Protein AF-A0A813YKB8-F1 (afdb_monomer_lite)

Foldseek 3Di:
DLPDCLVVQVVVLVPDLWTADPDPPGRDTDDLVRVVVRDDPVSNVVSVLVNVLVVVVVVCDAQWDAQPPDRDIDRDPDPPDQWDAGPPPVDRFIAGPPPNHGDDPPDDPVRDQDDPRVVVVVVVVVVVVVVQWAAQPPPGDIDGDDDDDQFDADPPPRFTAGSVPRDTDDDCPVPPDPDD

Sequence (180 aa):
MRGKCFPKVLSQAKGKCRFVCVEHSCPGEYTNRLVSELLPPTDINRLNRRIQEENIRQAEIDGLECCPYCPYAVIVDNPDDKIFRCLNPECMKETCRLCKEPNHIPLRCDEVEKGVELEMRKFIEEHVTEAMIRKCPRCTQKFYKVEGCNKMTCSSCGLYICYVCRETINGYDHFTNNER

pLDDT: mean 84.92, std 11.92, range [39.53, 97.56]

Secondary structure (DSSP, 8-state):
--SSSHHHHHTT-SS-S--B-SSTT--PBPPHHHHHHHS-HHHHHHHHHHHHHHHHHHTT-TTEEE-SSSS-EEE-S-TT--EEE---TTT--EEETTT-SBP-TTS-TTTS--THHHHHHHHHHHHHHHHH-EE-TTT--EE---SS-SEEE-TTT--EEETTT--B--TTGGG-----

InterPro domains:
  IPR002867 IBR domain [SM00647] (45-109)
  IPR002867 IBR domain [SM00647] (113-172)
  IPR044066 TRIAD supradomain [PS51873] (1-180)
  IPR047545 E3 ubiquitin-protein ligase RNF216, BRcat domain [cd20339] (61-114)
  IPR047546 E3 ubiquitin-protein ligase RNF216, Rcat domain [cd20353] (125-175)
  IPR051628 Linear Ubiquitination-Associated E3 Ligases [PTHR22770] (14-179)

Organism: NCBI:txid433720

Radius of gyration: 31.51 Å; chains: 1; bounding box: 76×40×74 Å

Structure (mmCIF, N/CA/C/O backbone):
data_AF-A0A813YKB8-F1
#
_entry.id   AF-A0A813YKB8-F1
#
loop_
_atom_site.group_PDB
_atom_site.id
_atom_site.type_symbol
_atom_site.label_atom_id
_atom_site.label_alt_id
_atom_site.label_comp_id
_atom_site.label_asym_id
_atom_site.label_entity_id
_atom_site.label_seq_id
_atom_site.pdbx_PDB_ins_code
_atom_site.Cartn_x
_atom_site.Cartn_y
_atom_site.Cartn_z
_atom_site.occupancy
_atom_site.B_iso_or_equiv
_atom_site.auth_seq_id
_atom_site.auth_comp_id
_atom_site.auth_asym_id
_atom_site.auth_atom_id
_atom_site.pdbx_PDB_model_num
ATOM 1 N N . MET A 1 1 ? 42.980 15.445 -18.076 1.00 44.81 1 MET A N 1
ATOM 2 C CA . MET A 1 1 ? 41.711 16.116 -17.693 1.00 44.81 1 MET A CA 1
ATOM 3 C C . MET A 1 1 ? 40.675 15.165 -17.053 1.00 44.81 1 MET A C 1
ATOM 5 O O . MET A 1 1 ? 39.496 15.476 -17.059 1.00 44.81 1 MET A O 1
ATOM 9 N N . ARG A 1 2 ? 41.078 14.027 -16.454 1.00 46.34 2 ARG A N 1
ATOM 10 C CA . ARG A 1 2 ? 40.157 12.960 -15.990 1.00 46.34 2 ARG A CA 1
ATOM 11 C C . ARG A 1 2 ? 39.627 13.105 -14.546 1.00 46.34 2 ARG A C 1
ATOM 13 O O . ARG A 1 2 ? 38.838 12.280 -14.118 1.00 46.34 2 ARG A O 1
ATOM 20 N N . GLY A 1 3 ? 40.045 14.127 -13.790 1.00 51.12 3 GLY A N 1
ATOM 21 C CA . GLY A 1 3 ? 39.844 14.165 -12.327 1.00 51.12 3 GLY A CA 1
ATOM 22 C C . GLY A 1 3 ? 38.834 15.176 -11.767 1.00 51.12 3 GLY A C 1
ATOM 23 O O . GLY A 1 3 ? 38.550 15.124 -10.578 1.00 51.12 3 GLY A O 1
ATOM 24 N N . LYS A 1 4 ? 38.292 16.112 -12.564 1.00 54.19 4 LYS A N 1
ATOM 25 C CA . LYS A 1 4 ? 37.480 17.233 -12.027 1.00 54.19 4 LYS A CA 1
ATOM 26 C C . LYS A 1 4 ? 35.960 17.019 -12.081 1.00 54.19 4 LYS A C 1
ATOM 28 O O . LYS A 1 4 ? 35.223 17.773 -11.452 1.00 54.19 4 LYS A O 1
ATOM 33 N N . CYS A 1 5 ? 35.492 16.004 -12.808 1.00 57.28 5 CYS A N 1
ATOM 34 C CA . CYS A 1 5 ? 34.059 15.777 -13.047 1.00 57.28 5 CYS A CA 1
ATOM 35 C C . CYS A 1 5 ? 33.464 14.661 -12.167 1.00 57.28 5 CYS A C 1
ATOM 37 O O . CYS A 1 5 ? 32.252 14.620 -11.986 1.00 57.28 5 CYS A O 1
ATOM 39 N N . PHE A 1 6 ? 34.306 13.804 -11.574 1.00 57.78 6 PHE A N 1
ATOM 40 C CA . PHE A 1 6 ? 33.910 12.610 -10.809 1.00 57.78 6 PHE A CA 1
ATOM 41 C C . PHE A 1 6 ? 32.903 12.901 -9.674 1.00 57.78 6 PHE A C 1
ATOM 43 O O . PHE A 1 6 ? 31.829 12.297 -9.668 1.00 57.78 6 PHE A O 1
ATOM 50 N N . PRO A 1 7 ? 33.132 13.882 -8.773 1.00 58.78 7 PRO A N 1
ATOM 51 C CA . PRO A 1 7 ? 32.195 14.143 -7.674 1.00 58.78 7 PRO A CA 1
ATOM 52 C C . PRO A 1 7 ? 30.865 14.752 -8.150 1.00 58.78 7 PRO A C 1
ATOM 54 O O . PRO A 1 7 ? 29.842 14.626 -7.482 1.00 58.78 7 PRO A O 1
ATOM 57 N N . LYS A 1 8 ? 30.872 15.414 -9.315 1.00 60.59 8 LYS A N 1
ATOM 58 C CA . LYS A 1 8 ? 29.712 16.121 -9.879 1.00 60.59 8 LYS A CA 1
ATOM 59 C C . LYS A 1 8 ? 28.786 15.211 -10.697 1.00 60.59 8 LYS A C 1
ATOM 61 O O . LYS A 1 8 ? 27.624 15.549 -10.874 1.00 60.59 8 LYS A O 1
ATOM 66 N N . VAL A 1 9 ? 29.264 14.057 -11.173 1.00 62.47 9 VAL A N 1
ATOM 67 C CA . VAL A 1 9 ? 28.406 13.022 -11.789 1.00 62.47 9 VAL A CA 1
ATOM 68 C C . VAL A 1 9 ? 27.615 12.276 -10.710 1.00 62.47 9 VAL A C 1
ATOM 70 O O . VAL A 1 9 ? 26.413 12.059 -10.856 1.00 62.47 9 VAL A O 1
ATOM 73 N N . LEU A 1 10 ? 28.258 11.974 -9.577 1.00 59.75 10 LEU A N 1
ATOM 74 C CA . LEU A 1 10 ? 27.627 11.336 -8.415 1.00 59.75 10 LEU A CA 1
ATOM 75 C C . LEU A 1 10 ? 26.486 12.177 -7.817 1.00 59.75 10 LEU A C 1
ATOM 77 O O . LEU A 1 10 ? 25.467 11.621 -7.408 1.00 59.75 10 LEU A O 1
ATOM 81 N N . SER A 1 11 ? 26.598 13.512 -7.819 1.00 62.28 11 SER A N 1
ATOM 82 C CA . SER A 1 11 ? 25.523 14.391 -7.329 1.00 62.28 11 SER A CA 1
ATOM 83 C C . SER A 1 11 ? 24.266 14.370 -8.211 1.00 62.28 11 SER A C 1
ATOM 85 O O . SER A 1 11 ? 23.178 14.669 -7.720 1.00 62.28 11 SER A O 1
ATOM 87 N N . GLN A 1 12 ? 24.379 13.955 -9.479 1.00 60.94 12 GLN A N 1
ATOM 88 C CA . GLN A 1 12 ? 23.241 13.760 -10.383 1.00 60.94 12 GLN A CA 1
ATOM 89 C C . GLN A 1 12 ? 22.598 12.362 -10.271 1.00 60.94 12 GLN A C 1
ATOM 91 O O . GLN A 1 12 ? 21.508 12.157 -10.800 1.00 60.94 12 GLN A O 1
ATOM 96 N N . ALA A 1 13 ? 23.223 11.402 -9.576 1.00 58.03 13 ALA A N 1
ATOM 97 C CA . ALA A 1 13 ? 22.852 9.978 -9.609 1.00 58.03 13 ALA A CA 1
ATOM 98 C C . ALA A 1 13 ? 21.558 9.603 -8.857 1.00 58.03 13 ALA A C 1
ATOM 100 O O . ALA A 1 13 ? 21.097 8.452 -8.911 1.00 58.03 13 ALA A O 1
ATOM 101 N N . LYS A 1 14 ? 20.929 10.554 -8.156 1.00 60.91 14 LYS A N 1
ATOM 102 C CA . LYS A 1 14 ? 19.650 10.304 -7.483 1.00 60.91 14 LYS A CA 1
ATOM 103 C C . LYS A 1 14 ? 18.521 10.215 -8.512 1.00 60.91 14 LYS A C 1
ATOM 105 O O . LYS A 1 14 ? 18.050 11.222 -9.022 1.00 60.91 14 LYS A O 1
ATOM 110 N N . GLY A 1 15 ? 18.100 8.984 -8.799 1.00 64.38 15 GLY A N 1
ATOM 111 C CA . GLY A 1 15 ? 16.914 8.676 -9.604 1.00 64.38 15 GLY A CA 1
ATOM 112 C C . GLY A 1 15 ? 17.077 8.797 -11.122 1.00 64.38 15 GLY A C 1
ATOM 113 O O . GLY A 1 15 ? 16.116 8.532 -11.830 1.00 64.38 15 GLY A O 1
ATOM 114 N N . LYS A 1 16 ? 18.258 9.157 -11.639 1.00 72.12 16 LYS A N 1
ATOM 115 C CA . LYS A 1 16 ? 18.491 9.311 -13.086 1.00 72.12 16 LYS A CA 1
ATOM 116 C C . LYS A 1 16 ? 19.080 8.050 -13.728 1.00 72.12 16 LYS A C 1
ATOM 118 O O . LYS A 1 16 ? 19.864 7.347 -13.090 1.00 72.12 16 LYS A O 1
ATOM 123 N N . CYS A 1 17 ? 18.714 7.809 -14.991 1.00 75.94 17 CYS A N 1
ATOM 124 C CA . CYS A 1 17 ? 19.266 6.756 -15.862 1.00 75.94 17 CYS A CA 1
ATOM 125 C C . CYS A 1 17 ? 20.198 7.306 -16.957 1.00 75.94 17 CYS A C 1
ATOM 127 O O . CYS A 1 17 ? 20.900 6.535 -17.601 1.00 75.94 17 CYS A O 1
ATOM 129 N N . ARG A 1 18 ? 20.212 8.631 -17.162 1.00 77.31 18 ARG A N 1
ATOM 130 C CA . ARG A 1 18 ? 21.093 9.342 -18.100 1.00 77.31 18 ARG A CA 1
ATOM 131 C C . ARG A 1 18 ? 21.867 10.424 -17.360 1.00 77.31 18 ARG A C 1
ATOM 133 O O . ARG A 1 18 ? 21.323 11.068 -16.458 1.00 77.31 18 ARG A O 1
ATOM 140 N N . PHE A 1 19 ? 23.121 10.627 -17.748 1.00 80.50 19 PHE A N 1
ATOM 141 C CA . PHE A 1 19 ? 24.030 11.568 -17.100 1.00 80.50 19 PHE A CA 1
ATOM 142 C C . PHE A 1 19 ? 24.564 12.549 -18.135 1.00 80.50 19 PHE A C 1
ATOM 144 O O . PHE A 1 19 ? 25.218 12.148 -19.095 1.00 80.50 19 PHE A O 1
ATOM 151 N N . VAL A 1 20 ? 24.297 13.834 -17.924 1.00 81.19 20 VAL A N 1
ATOM 152 C CA . VAL A 1 20 ? 24.728 14.913 -18.819 1.00 81.19 20 VAL A CA 1
ATOM 153 C C . VAL A 1 20 ? 26.023 15.534 -18.319 1.00 81.19 20 VAL A C 1
ATOM 155 O O . VAL A 1 20 ? 26.327 15.493 -17.121 1.00 81.19 20 VAL A O 1
ATOM 158 N N . CYS A 1 21 ? 26.783 16.128 -19.236 1.00 80.19 21 CYS A N 1
ATOM 159 C CA . CYS A 1 21 ? 27.981 16.881 -18.918 1.00 80.19 21 CYS A CA 1
ATOM 160 C C . CYS A 1 21 ? 27.693 17.910 -17.815 1.00 80.19 21 CYS A C 1
ATOM 162 O O . CYS A 1 21 ? 26.632 18.524 -17.750 1.00 80.19 21 CYS A O 1
ATOM 164 N N . VAL A 1 22 ? 28.658 18.084 -16.916 1.00 76.00 22 VAL A N 1
ATOM 165 C CA . VAL A 1 22 ? 28.519 18.956 -15.737 1.00 76.00 22 VAL A CA 1
ATOM 166 C C . VAL A 1 22 ? 28.766 20.434 -16.058 1.00 76.00 22 VAL A C 1
ATOM 168 O O . VAL A 1 22 ? 28.672 21.271 -15.165 1.00 76.00 22 VAL A O 1
ATOM 171 N N . GLU A 1 23 ? 29.119 20.740 -17.307 1.00 80.06 23 GLU A N 1
ATOM 172 C CA . GLU A 1 23 ? 29.312 22.095 -17.817 1.00 80.06 23 GLU A CA 1
ATOM 173 C C . GLU A 1 23 ? 27.986 22.634 -18.364 1.00 80.06 23 GLU A C 1
ATOM 175 O O . GLU A 1 23 ? 27.350 21.979 -19.189 1.00 80.06 23 GLU A O 1
ATOM 180 N N . HIS A 1 24 ? 27.580 23.832 -17.931 1.00 67.38 24 HIS A N 1
ATOM 181 C CA . HIS A 1 24 ? 26.227 24.371 -18.154 1.00 67.38 24 HIS A CA 1
ATOM 182 C C . HIS A 1 24 ? 25.853 24.604 -19.629 1.00 67.38 24 HIS A C 1
ATOM 184 O O . HIS A 1 24 ? 24.673 24.765 -19.934 1.00 67.38 24 HIS A O 1
ATOM 190 N N . SER A 1 25 ? 26.831 24.573 -20.536 1.00 76.75 25 SER A N 1
ATOM 191 C CA . SER A 1 25 ? 26.641 24.791 -21.976 1.00 76.75 25 SER A CA 1
ATOM 192 C C . SER A 1 25 ? 27.091 23.606 -22.837 1.00 76.75 25 SER A C 1
ATOM 194 O O . SER A 1 25 ? 27.265 23.756 -24.044 1.00 76.75 25 SER A O 1
ATOM 196 N N . CYS A 1 26 ? 27.319 22.431 -22.240 1.00 78.69 26 CYS A N 1
ATOM 197 C CA . CYS A 1 26 ? 27.704 21.233 -22.980 1.00 78.69 26 CYS A CA 1
ATOM 198 C C . CYS A 1 26 ? 26.517 20.258 -23.083 1.00 78.69 26 CYS A C 1
ATOM 200 O O . CYS A 1 26 ? 26.116 19.700 -22.063 1.00 78.69 26 CYS A O 1
ATOM 202 N N . PRO A 1 27 ? 25.987 19.986 -24.293 1.00 76.75 27 PRO A N 1
ATOM 203 C CA . PRO A 1 27 ? 24.892 19.032 -24.484 1.00 76.75 27 PRO A CA 1
ATOM 204 C C . PRO A 1 27 ? 25.351 17.566 -24.431 1.00 76.75 27 PRO A C 1
ATOM 206 O O . PRO A 1 27 ? 24.555 16.662 -24.660 1.00 76.75 27 PRO A O 1
ATOM 209 N N . GLY A 1 28 ? 26.641 17.310 -24.193 1.00 80.25 28 GLY A N 1
ATOM 210 C CA . GLY A 1 28 ? 27.195 15.961 -24.209 1.00 80.25 28 GLY A CA 1
ATOM 211 C C . GLY A 1 28 ? 26.638 15.090 -23.085 1.00 80.25 28 GLY A C 1
ATOM 212 O O . GLY A 1 28 ? 26.560 15.520 -21.935 1.00 80.25 28 GLY A O 1
ATOM 213 N N . GLU A 1 29 ? 26.313 13.842 -23.404 1.00 82.19 29 GLU A N 1
ATOM 214 C CA . GLU A 1 29 ? 25.968 12.809 -22.428 1.00 82.19 29 GLU A CA 1
ATOM 215 C C . GLU A 1 29 ? 27.177 11.912 -22.146 1.00 82.19 29 GLU A C 1
ATOM 217 O O . GLU A 1 29 ? 27.990 11.620 -23.028 1.00 82.19 29 GLU A O 1
ATOM 222 N N . TYR A 1 30 ? 27.310 11.460 -20.901 1.00 81.50 30 TYR A N 1
ATOM 223 C CA . TYR A 1 30 ? 28.302 10.452 -20.558 1.00 81.50 30 TYR A CA 1
ATOM 224 C C . TYR A 1 30 ? 27.846 9.087 -21.065 1.00 81.50 30 TYR A C 1
ATOM 226 O O . TYR A 1 30 ? 26.711 8.668 -20.845 1.00 81.50 30 TYR A O 1
ATOM 234 N N . THR A 1 31 ? 28.756 8.352 -21.701 1.00 81.38 31 THR A N 1
ATOM 235 C CA . THR A 1 31 ? 28.473 6.980 -22.126 1.00 81.38 31 THR A CA 1
ATOM 236 C C . THR A 1 31 ? 28.334 6.057 -20.915 1.00 81.38 31 THR A C 1
ATOM 238 O O . THR A 1 31 ? 29.026 6.225 -19.909 1.00 81.38 31 THR A O 1
ATOM 241 N N . ASN A 1 32 ? 27.504 5.015 -21.032 1.00 76.00 32 ASN A N 1
ATOM 242 C CA . ASN A 1 32 ? 27.331 4.011 -19.971 1.00 76.00 32 ASN A CA 1
ATOM 243 C C . ASN A 1 32 ? 28.659 3.371 -19.536 1.00 76.00 32 ASN A C 1
ATOM 245 O O . ASN A 1 32 ? 28.846 3.072 -18.357 1.00 76.00 32 ASN A O 1
ATOM 249 N N . ARG A 1 33 ? 29.608 3.213 -20.468 1.00 78.50 33 ARG A N 1
ATOM 250 C CA . ARG A 1 33 ? 30.963 2.730 -20.174 1.00 78.50 33 ARG A CA 1
ATOM 251 C C . ARG A 1 33 ? 31.704 3.664 -19.219 1.00 78.50 33 ARG A C 1
ATOM 253 O O . ARG A 1 33 ? 32.230 3.206 -18.214 1.00 78.50 33 ARG A O 1
ATOM 260 N N . LEU A 1 34 ? 31.701 4.966 -19.506 1.00 78.62 34 LEU A N 1
ATOM 261 C CA . LEU A 1 34 ? 32.356 5.960 -18.662 1.00 78.62 34 LEU A CA 1
ATOM 262 C C . LEU A 1 34 ? 31.678 6.059 -17.290 1.00 78.62 34 LEU A C 1
ATOM 264 O O . LEU A 1 34 ? 32.365 6.120 -16.282 1.00 78.62 34 LEU A O 1
ATOM 268 N N . VAL A 1 35 ? 30.346 6.010 -17.225 1.00 79.31 35 VAL A N 1
ATOM 269 C CA . VAL A 1 35 ? 29.617 6.004 -15.943 1.00 79.31 35 VAL A CA 1
ATOM 270 C C . VAL A 1 35 ? 29.961 4.761 -15.112 1.00 79.31 35 VAL A C 1
ATOM 272 O O . VAL A 1 35 ? 30.177 4.870 -13.907 1.00 79.31 35 VAL A O 1
ATOM 275 N N . SER A 1 36 ? 30.090 3.598 -15.755 1.00 77.31 36 SER A N 1
ATOM 276 C CA . SER A 1 36 ? 30.478 2.345 -15.093 1.00 77.31 36 SER A CA 1
ATOM 277 C C . SER A 1 36 ? 31.912 2.370 -14.552 1.00 77.31 36 SER A C 1
ATOM 279 O O . SER A 1 36 ? 32.195 1.741 -13.546 1.00 77.31 36 SER A O 1
ATOM 281 N N . GLU A 1 37 ? 32.831 3.109 -15.172 1.00 80.44 37 GLU A N 1
ATOM 282 C CA . GLU A 1 37 ? 34.197 3.273 -14.645 1.00 80.44 37 GLU A CA 1
ATOM 283 C C . GLU A 1 37 ? 34.261 4.232 -13.439 1.00 80.44 37 GLU A C 1
ATOM 285 O O . GLU A 1 37 ? 35.230 4.212 -12.681 1.00 80.44 37 GLU A O 1
ATOM 290 N N . LEU A 1 38 ? 33.246 5.086 -13.258 1.00 76.88 38 LEU A N 1
ATOM 291 C CA . LEU A 1 38 ? 33.241 6.160 -12.259 1.00 76.88 38 LEU A CA 1
ATOM 292 C C . LEU A 1 38 ? 32.421 5.833 -11.001 1.00 76.88 38 LEU A C 1
ATOM 294 O O . LEU A 1 38 ? 32.566 6.511 -9.987 1.00 76.88 38 LEU A O 1
ATOM 298 N N . LEU A 1 39 ? 31.538 4.837 -11.048 1.00 75.94 39 LEU A N 1
ATOM 299 C CA . LEU A 1 39 ? 30.660 4.497 -9.929 1.00 75.94 39 LEU A CA 1
ATOM 300 C C . LEU A 1 39 ? 31.178 3.282 -9.139 1.00 75.94 39 LEU A C 1
ATOM 302 O O . LEU A 1 39 ? 31.777 2.376 -9.715 1.00 75.94 39 LEU A O 1
ATOM 306 N N . PRO A 1 40 ? 30.914 3.204 -7.822 1.00 79.50 40 PRO A N 1
ATOM 307 C CA . PRO A 1 40 ? 31.105 1.970 -7.066 1.00 79.50 40 PRO A CA 1
ATOM 308 C C . PRO A 1 40 ? 30.268 0.809 -7.645 1.00 79.50 40 PRO A C 1
ATOM 310 O O . PRO A 1 40 ? 29.148 1.046 -8.111 1.00 79.50 40 PRO A O 1
ATOM 313 N N . PRO A 1 41 ? 30.715 -0.461 -7.545 1.00 77.50 41 PRO A N 1
ATOM 314 C CA . PRO A 1 41 ? 29.983 -1.618 -8.084 1.00 77.50 41 PRO A CA 1
ATOM 315 C C . PRO A 1 41 ? 28.521 -1.729 -7.615 1.00 77.50 41 PRO A C 1
ATOM 317 O O . PRO A 1 41 ? 27.639 -2.119 -8.379 1.00 77.50 41 PRO A O 1
ATOM 320 N N . THR A 1 42 ? 28.237 -1.338 -6.369 1.00 76.75 42 THR A N 1
ATOM 321 C CA . THR A 1 42 ? 26.878 -1.319 -5.804 1.00 76.75 42 THR A CA 1
ATOM 322 C C . THR A 1 42 ? 25.959 -0.317 -6.502 1.00 76.75 42 THR A C 1
ATOM 324 O O . THR A 1 42 ? 24.772 -0.590 -6.692 1.00 76.75 42 THR A O 1
ATOM 327 N N . ASP A 1 43 ? 26.504 0.830 -6.905 1.00 79.69 43 ASP A N 1
ATOM 328 C CA . ASP A 1 43 ? 25.761 1.893 -7.579 1.00 79.69 43 ASP A CA 1
ATOM 329 C C . ASP A 1 43 ? 25.568 1.577 -9.064 1.00 79.69 43 ASP A C 1
ATOM 331 O O . ASP A 1 43 ? 24.495 1.849 -9.603 1.00 79.69 43 ASP A O 1
ATOM 335 N N . ILE A 1 44 ? 26.543 0.915 -9.700 1.00 80.38 44 ILE A N 1
ATOM 336 C CA . ILE A 1 44 ? 26.431 0.420 -11.082 1.00 80.38 44 ILE A CA 1
ATOM 337 C C . ILE A 1 44 ? 25.301 -0.599 -11.206 1.00 80.38 44 ILE A C 1
ATOM 339 O O . ILE A 1 44 ? 24.456 -0.460 -12.083 1.00 80.38 44 ILE A O 1
ATOM 343 N N . ASN A 1 45 ? 25.235 -1.596 -10.318 1.00 81.94 45 ASN A N 1
ATOM 344 C CA . ASN A 1 45 ? 24.171 -2.605 -10.363 1.00 81.94 45 ASN A CA 1
ATOM 345 C C . ASN A 1 45 ? 22.783 -1.964 -10.235 1.00 81.94 45 ASN A C 1
ATOM 347 O O . ASN A 1 45 ? 21.849 -2.314 -10.958 1.00 81.94 45 ASN A O 1
ATOM 351 N N . ARG A 1 46 ? 22.658 -0.972 -9.348 1.00 81.88 46 ARG A N 1
ATOM 352 C CA . ARG A 1 46 ? 21.421 -0.207 -9.172 1.00 81.88 46 ARG A CA 1
ATOM 353 C C . ARG A 1 46 ? 21.082 0.626 -10.407 1.00 81.88 46 ARG A C 1
ATOM 355 O O . AR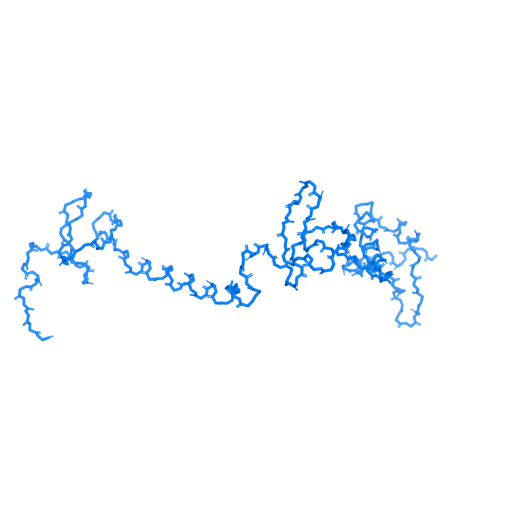G A 1 46 ? 19.912 0.696 -10.775 1.00 81.88 46 ARG A O 1
ATOM 362 N N . LEU A 1 47 ? 22.077 1.260 -11.023 1.00 82.00 47 LEU A N 1
ATOM 363 C CA . LEU A 1 47 ? 21.907 2.049 -12.238 1.00 82.00 47 LEU A CA 1
ATOM 364 C C . LEU A 1 47 ? 21.490 1.170 -13.420 1.00 82.00 47 LEU A C 1
ATOM 366 O O . LEU A 1 47 ? 20.488 1.469 -14.061 1.00 82.00 47 LEU A O 1
ATOM 370 N N . ASN A 1 48 ? 22.205 0.073 -13.666 1.00 83.81 48 ASN A N 1
ATOM 371 C CA . ASN A 1 48 ? 21.914 -0.862 -14.751 1.00 83.81 48 ASN A CA 1
ATOM 372 C C . ASN A 1 48 ? 20.495 -1.418 -14.642 1.00 83.81 48 ASN A C 1
ATOM 374 O O . ASN A 1 48 ? 19.789 -1.467 -15.646 1.00 83.81 48 ASN A O 1
ATOM 378 N N . ARG A 1 49 ? 20.042 -1.745 -13.424 1.00 83.44 49 ARG A N 1
ATOM 379 C CA . ARG A 1 49 ? 18.660 -2.178 -13.194 1.00 83.44 49 ARG A CA 1
ATOM 380 C C . ARG A 1 49 ? 17.647 -1.120 -13.639 1.00 83.44 49 ARG A C 1
ATOM 382 O O . ARG A 1 49 ? 16.721 -1.444 -14.369 1.00 83.44 49 ARG A O 1
ATOM 389 N N . ARG A 1 50 ? 17.846 0.151 -13.270 1.00 83.44 50 ARG A N 1
ATOM 390 C CA . ARG A 1 50 ? 16.942 1.235 -13.696 1.00 83.44 50 ARG A CA 1
ATOM 391 C C . ARG A 1 50 ? 17.010 1.510 -15.197 1.00 83.44 50 ARG A C 1
ATOM 393 O O . ARG A 1 50 ? 15.984 1.791 -15.798 1.00 83.44 50 ARG A O 1
ATOM 400 N N . ILE A 1 51 ? 18.201 1.454 -15.798 1.00 84.12 51 ILE A N 1
ATOM 401 C CA . ILE A 1 51 ? 18.359 1.600 -17.252 1.00 84.12 51 ILE A CA 1
ATOM 402 C C . ILE A 1 51 ? 17.567 0.501 -17.960 1.00 84.12 51 ILE A C 1
ATOM 404 O O . ILE A 1 51 ? 16.848 0.788 -18.907 1.00 84.12 51 ILE A O 1
ATOM 408 N N . GLN A 1 52 ? 17.658 -0.741 -17.486 1.00 84.69 52 GLN A N 1
ATOM 409 C CA . GLN A 1 52 ? 16.905 -1.85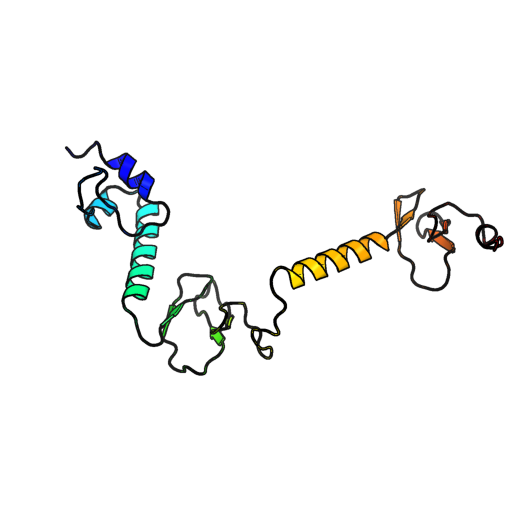5 -18.048 1.00 84.69 52 GLN A CA 1
ATOM 410 C C . GLN A 1 52 ? 15.392 -1.657 -17.900 1.00 84.69 52 GLN A C 1
ATOM 412 O O . GLN A 1 52 ? 14.673 -1.802 -18.883 1.00 84.69 52 GLN A O 1
ATOM 417 N N . GLU A 1 53 ? 14.917 -1.283 -16.709 1.00 83.06 53 GLU A N 1
ATOM 418 C CA . GLU A 1 53 ? 13.503 -0.964 -16.460 1.00 83.06 53 GLU A CA 1
ATOM 419 C C . GLU A 1 53 ? 12.998 0.148 -17.400 1.00 83.06 53 GLU A C 1
ATOM 421 O O . GLU A 1 53 ? 11.919 0.032 -17.976 1.00 83.06 53 GLU A O 1
ATOM 426 N N . GLU A 1 54 ? 13.789 1.204 -17.599 1.00 82.81 54 GLU A N 1
ATOM 427 C CA . GLU A 1 54 ? 13.453 2.329 -18.474 1.00 82.81 54 GLU A CA 1
ATOM 428 C C . GLU A 1 54 ? 13.472 1.944 -19.960 1.00 82.81 54 GLU A C 1
ATOM 430 O O . GLU A 1 54 ? 12.569 2.319 -20.700 1.00 82.81 54 GLU A O 1
ATOM 435 N N . ASN A 1 55 ? 14.456 1.154 -20.396 1.00 86.00 55 ASN A N 1
ATOM 436 C CA . ASN A 1 55 ? 14.531 0.656 -21.771 1.00 86.00 55 ASN A CA 1
ATOM 437 C C . ASN A 1 55 ? 13.325 -0.226 -22.107 1.00 86.00 55 ASN A C 1
ATOM 439 O O . ASN A 1 55 ? 12.761 -0.107 -23.189 1.00 86.00 55 ASN A O 1
ATOM 443 N N . ILE A 1 56 ? 12.918 -1.091 -21.174 1.00 85.81 56 ILE A N 1
ATOM 444 C CA . ILE A 1 56 ? 11.730 -1.938 -21.317 1.00 85.81 56 ILE A CA 1
ATOM 445 C C . ILE A 1 56 ? 10.468 -1.073 -21.457 1.00 85.81 56 ILE A C 1
ATOM 447 O O . ILE A 1 56 ? 9.638 -1.343 -22.319 1.00 85.81 56 ILE A O 1
ATOM 451 N N . ARG A 1 57 ? 10.341 -0.005 -20.656 1.00 81.88 57 ARG A N 1
ATOM 452 C CA . ARG A 1 57 ? 9.219 0.945 -20.753 1.00 81.88 57 ARG A CA 1
ATOM 453 C C . ARG A 1 57 ? 9.210 1.708 -22.079 1.00 81.88 57 ARG A C 1
ATOM 455 O O . ARG A 1 57 ? 8.151 1.863 -22.672 1.00 81.88 57 ARG A O 1
ATOM 462 N N . GLN A 1 58 ? 10.374 2.165 -22.542 1.00 84.25 58 GLN A N 1
ATOM 463 C CA . GLN A 1 58 ? 10.524 2.913 -23.799 1.00 84.25 58 GLN A CA 1
ATOM 464 C C . GLN A 1 58 ? 10.376 2.042 -25.051 1.00 84.25 58 GLN A C 1
ATOM 466 O O . GLN A 1 58 ? 10.189 2.579 -26.137 1.00 84.25 58 GLN A O 1
ATOM 471 N N . ALA A 1 59 ? 10.472 0.718 -24.923 1.00 86.94 59 ALA A N 1
ATOM 472 C CA . ALA A 1 59 ? 10.285 -0.202 -26.038 1.00 86.94 59 ALA A CA 1
ATOM 473 C C . ALA A 1 59 ? 8.812 -0.364 -26.459 1.00 86.94 59 ALA A C 1
ATOM 475 O O . ALA A 1 59 ? 8.572 -1.010 -27.473 1.00 86.94 59 ALA A O 1
ATOM 476 N N . GLU A 1 60 ? 7.855 0.189 -25.693 1.00 84.50 60 GLU A N 1
ATOM 477 C CA . GLU A 1 60 ? 6.410 0.156 -25.992 1.00 84.50 60 GLU A CA 1
ATOM 478 C C . GLU A 1 60 ? 5.914 -1.254 -26.364 1.00 84.50 60 GLU A C 1
ATOM 480 O O . GLU A 1 60 ? 5.156 -1.454 -27.311 1.00 84.50 60 GLU A O 1
ATOM 485 N N . ILE A 1 61 ? 6.392 -2.256 -25.620 1.00 88.62 61 ILE A N 1
ATOM 486 C CA . ILE A 1 61 ? 6.068 -3.663 -25.860 1.00 88.62 61 ILE A CA 1
ATOM 487 C C . ILE A 1 61 ? 4.578 -3.879 -25.583 1.00 88.62 61 ILE A C 1
ATOM 489 O O . ILE A 1 61 ? 4.109 -3.639 -24.469 1.00 88.62 61 ILE A O 1
ATOM 493 N N . ASP A 1 62 ? 3.855 -4.357 -26.593 1.00 89.19 62 ASP A N 1
ATOM 494 C CA . ASP A 1 62 ? 2.422 -4.617 -26.482 1.00 89.19 62 ASP A CA 1
ATOM 495 C C . ASP A 1 62 ? 2.117 -5.672 -25.407 1.00 89.19 62 ASP A C 1
ATOM 497 O O . ASP A 1 62 ? 2.853 -6.648 -25.233 1.00 89.19 62 ASP A O 1
ATOM 501 N N . GLY A 1 63 ? 1.054 -5.436 -24.638 1.00 89.12 63 GLY A N 1
ATOM 502 C CA . GLY A 1 63 ? 0.644 -6.287 -23.517 1.00 89.12 63 GLY A CA 1
ATOM 503 C C . GLY A 1 63 ? 1.608 -6.330 -22.323 1.00 89.12 63 GLY A C 1
ATOM 504 O O . GLY A 1 63 ? 1.344 -7.059 -21.366 1.00 89.12 63 GLY A O 1
ATOM 505 N N . LEU A 1 64 ? 2.716 -5.580 -22.328 1.00 91.81 64 LEU A N 1
ATOM 506 C CA . LEU A 1 64 ? 3.664 -5.582 -21.217 1.00 91.81 64 LEU A CA 1
ATOM 507 C C . LEU A 1 64 ? 3.075 -4.909 -19.971 1.00 91.81 64 LEU A C 1
ATOM 509 O O . LEU A 1 64 ? 2.754 -3.721 -19.966 1.00 91.81 64 LEU A O 1
ATOM 513 N N . GLU A 1 65 ? 3.051 -5.644 -18.863 1.00 92.31 65 GLU A N 1
ATOM 514 C CA . GLU A 1 65 ? 2.669 -5.128 -17.556 1.00 92.31 65 GLU A CA 1
ATOM 515 C C . GLU A 1 65 ? 3.743 -5.338 -16.495 1.00 92.31 65 GLU A C 1
ATOM 517 O O . GLU A 1 65 ? 4.444 -6.349 -16.457 1.00 92.31 65 GLU A O 1
ATOM 522 N N . CYS A 1 66 ? 3.837 -4.370 -15.584 1.00 91.81 66 CYS A N 1
ATOM 523 C CA . CYS A 1 66 ? 4.825 -4.348 -14.514 1.00 91.81 66 CYS A CA 1
ATOM 524 C C . CYS A 1 66 ? 4.158 -4.490 -13.146 1.00 91.81 66 CYS A C 1
ATOM 526 O O . CYS A 1 66 ? 3.121 -3.882 -12.872 1.00 91.81 66 CYS A O 1
ATOM 528 N N . CYS A 1 67 ? 4.816 -5.224 -12.252 1.00 93.56 67 CYS A N 1
ATOM 529 C CA . CYS A 1 67 ? 4.455 -5.273 -10.845 1.00 93.56 67 CYS A CA 1
ATOM 530 C C . CYS A 1 67 ? 4.692 -3.897 -10.188 1.00 93.56 67 CYS A C 1
ATOM 532 O O . CYS A 1 67 ? 5.781 -3.337 -10.328 1.00 93.56 67 CYS A O 1
ATOM 534 N N . PRO A 1 68 ? 3.741 -3.354 -9.406 1.00 93.25 68 PRO A N 1
ATOM 535 C CA . PRO A 1 68 ? 3.925 -2.064 -8.734 1.00 93.25 68 PRO A CA 1
ATOM 536 C C . PRO A 1 68 ? 4.856 -2.134 -7.510 1.00 93.25 68 PRO A C 1
ATOM 538 O O . PRO A 1 68 ? 5.240 -1.101 -6.968 1.00 93.25 68 PRO A O 1
ATOM 541 N N . TYR A 1 69 ? 5.237 -3.337 -7.066 1.00 92.94 69 TYR A N 1
ATOM 542 C CA . TYR A 1 69 ? 5.998 -3.542 -5.827 1.00 92.94 69 TYR A CA 1
ATOM 543 C C . TYR A 1 69 ? 7.406 -4.107 -6.032 1.00 92.94 69 TYR A C 1
ATOM 545 O O . TYR A 1 69 ? 8.186 -4.156 -5.083 1.00 92.94 69 TYR A O 1
ATOM 553 N N . CYS A 1 70 ? 7.743 -4.571 -7.237 1.00 91.94 70 CYS A N 1
ATOM 554 C CA . CYS A 1 70 ? 9.068 -5.106 -7.542 1.00 91.94 70 CYS A CA 1
ATOM 555 C C . CYS A 1 70 ? 9.383 -4.993 -9.046 1.00 91.94 70 CYS A C 1
ATOM 557 O O . CYS A 1 70 ? 8.474 -4.729 -9.826 1.00 91.94 70 CYS A O 1
ATOM 559 N N . PRO A 1 71 ? 10.631 -5.246 -9.481 1.00 89.62 71 PRO A N 1
ATOM 560 C CA . PRO A 1 71 ? 11.026 -5.133 -10.891 1.00 89.62 71 PRO A CA 1
ATOM 561 C C . PRO A 1 71 ? 10.430 -6.181 -11.850 1.00 89.62 71 PRO A C 1
ATOM 563 O O . PRO A 1 71 ? 10.816 -6.217 -13.014 1.00 89.62 71 PRO A O 1
ATOM 566 N N . TYR A 1 72 ? 9.551 -7.073 -11.383 1.00 92.25 72 TYR A N 1
ATOM 567 C CA . TYR A 1 72 ? 8.945 -8.102 -12.229 1.00 92.25 72 TYR A CA 1
ATOM 568 C C . TYR A 1 72 ? 8.025 -7.475 -13.280 1.00 92.25 72 TYR A C 1
ATOM 570 O O . TYR A 1 72 ? 7.163 -6.660 -12.946 1.00 92.25 72 TYR A O 1
ATOM 578 N N . ALA A 1 73 ? 8.179 -7.901 -14.529 1.00 92.31 73 ALA A N 1
ATOM 579 C CA . ALA A 1 73 ? 7.329 -7.518 -15.645 1.00 92.31 73 ALA A CA 1
ATOM 580 C C . ALA A 1 73 ? 7.052 -8.742 -16.520 1.00 92.31 73 ALA A C 1
ATOM 582 O O . ALA A 1 73 ? 7.891 -9.640 -16.622 1.00 92.31 73 ALA A O 1
ATOM 583 N N . VAL A 1 74 ? 5.871 -8.784 -17.126 1.00 93.31 74 VAL A N 1
ATOM 584 C CA . VAL A 1 74 ? 5.419 -9.893 -17.967 1.00 93.31 74 VAL A CA 1
ATOM 585 C C . VAL A 1 74 ? 4.454 -9.379 -19.026 1.00 93.31 74 VAL A C 1
ATOM 587 O O . VAL A 1 74 ? 3.762 -8.387 -18.806 1.00 93.31 74 VAL A O 1
ATOM 590 N N . ILE A 1 75 ? 4.419 -10.046 -20.175 1.00 92.81 75 ILE A N 1
ATOM 591 C CA . ILE A 1 75 ? 3.419 -9.789 -21.211 1.00 92.81 75 ILE A CA 1
ATOM 592 C C . ILE A 1 75 ? 2.144 -10.531 -20.812 1.00 92.81 75 ILE A C 1
ATOM 594 O O . ILE A 1 75 ? 2.185 -11.727 -20.524 1.00 92.81 75 ILE A O 1
ATOM 598 N N . VAL A 1 76 ? 1.031 -9.811 -20.737 1.00 92.88 76 VAL A N 1
ATOM 599 C CA . VAL A 1 76 ? -0.280 -10.378 -20.426 1.00 92.88 76 VAL A CA 1
ATOM 600 C C . VAL A 1 76 ? -1.042 -10.567 -21.730 1.00 92.88 76 VAL A C 1
ATOM 602 O O . VAL A 1 76 ? -1.505 -9.597 -22.324 1.00 92.88 76 VAL A O 1
ATOM 605 N N . ASP A 1 77 ? -1.191 -11.824 -22.149 1.00 90.31 77 ASP A N 1
ATOM 606 C CA . ASP A 1 77 ? -1.822 -12.172 -23.429 1.00 90.31 77 ASP A CA 1
ATOM 607 C C . ASP A 1 77 ? -3.324 -11.854 -23.456 1.00 90.31 77 ASP A C 1
ATOM 609 O O . ASP A 1 77 ? -3.869 -11.483 -24.493 1.00 90.31 77 ASP A O 1
ATOM 613 N N . ASN A 1 78 ? -4.009 -12.005 -22.315 1.00 92.25 78 ASN A N 1
ATOM 614 C CA . ASN A 1 78 ? -5.438 -11.733 -22.212 1.00 92.25 78 ASN A CA 1
ATOM 615 C C . ASN A 1 78 ? -5.693 -10.283 -21.759 1.00 92.25 78 ASN A C 1
ATOM 617 O O . ASN A 1 78 ? -5.492 -9.979 -20.579 1.00 92.25 78 ASN A O 1
ATOM 621 N N . PRO A 1 79 ? -6.191 -9.376 -22.618 1.00 87.75 79 PRO A N 1
ATOM 622 C CA . PRO A 1 79 ? -6.496 -8.002 -22.218 1.00 87.75 79 PRO A CA 1
ATOM 623 C C . PRO A 1 79 ? -7.630 -7.913 -21.183 1.00 87.75 79 PRO A C 1
ATOM 625 O O . PRO A 1 79 ? -7.660 -6.959 -20.408 1.00 87.75 79 PRO A O 1
ATOM 628 N N . ASP A 1 80 ? -8.509 -8.918 -21.111 1.00 91.25 80 ASP A N 1
ATOM 629 C CA . ASP A 1 80 ? -9.656 -8.931 -20.195 1.00 91.25 80 ASP A CA 1
ATOM 630 C C . ASP A 1 80 ? -9.307 -9.394 -18.774 1.00 91.25 80 ASP A C 1
ATOM 632 O O . ASP A 1 80 ? -10.129 -9.266 -17.857 1.00 91.25 80 ASP A O 1
ATOM 636 N N . ASP A 1 81 ? -8.096 -9.921 -18.554 1.00 93.12 81 ASP A N 1
ATOM 637 C CA . ASP A 1 81 ? -7.654 -10.267 -17.207 1.00 93.12 81 ASP A CA 1
ATOM 638 C C . ASP A 1 81 ? -7.669 -9.003 -16.339 1.00 93.12 81 ASP A C 1
ATOM 640 O O . ASP A 1 81 ? -7.117 -7.965 -16.692 1.00 93.12 81 ASP A O 1
ATOM 644 N N . LYS A 1 82 ? -8.306 -9.067 -15.172 1.00 94.31 82 LYS A N 1
ATOM 645 C CA . LYS A 1 82 ? -8.387 -7.920 -14.248 1.00 94.31 82 LYS A CA 1
ATOM 646 C C . LYS A 1 82 ? -7.337 -7.977 -13.142 1.00 94.31 82 LYS A C 1
ATOM 648 O O . LYS A 1 82 ? -7.159 -6.998 -12.417 1.00 94.31 82 LYS A O 1
ATOM 653 N N . ILE A 1 83 ? -6.652 -9.114 -13.011 1.00 96.12 83 ILE A N 1
ATOM 654 C CA . ILE A 1 83 ? -5.678 -9.400 -11.958 1.00 96.12 83 ILE A CA 1
ATOM 655 C C . ILE A 1 83 ? -4.305 -9.591 -12.598 1.00 96.12 83 ILE A C 1
ATOM 657 O O . ILE A 1 83 ? -4.131 -10.447 -13.458 1.00 96.12 83 ILE A O 1
ATOM 661 N N . PHE A 1 84 ? -3.323 -8.826 -12.139 1.00 96.75 84 PHE A N 1
ATOM 662 C CA . PHE A 1 84 ? -1.914 -9.046 -12.421 1.00 96.75 84 PHE A CA 1
ATOM 663 C C . PHE A 1 84 ? -1.326 -9.932 -11.325 1.00 96.75 84 PHE A C 1
ATOM 665 O O . PHE A 1 84 ? -1.435 -9.598 -10.141 1.00 96.75 84 PHE A O 1
ATOM 672 N N . ARG A 1 85 ? -0.672 -11.031 -11.710 1.00 96.62 85 ARG A N 1
ATOM 673 C CA . ARG A 1 85 ? -0.003 -11.954 -10.785 1.00 96.62 85 ARG A CA 1
ATOM 674 C C . ARG A 1 85 ? 1.502 -11.833 -10.933 1.00 96.62 85 ARG A C 1
ATOM 676 O O . ARG A 1 85 ? 2.065 -12.159 -11.974 1.00 96.62 85 ARG A O 1
ATOM 683 N N . CYS A 1 86 ? 2.161 -11.375 -9.877 1.00 96.88 86 CYS A N 1
ATOM 684 C CA . CYS A 1 86 ? 3.611 -11.324 -9.845 1.00 96.88 86 CYS A CA 1
ATOM 685 C C . CYS A 1 86 ? 4.186 -12.736 -9.661 1.00 96.88 86 CYS A C 1
ATOM 687 O O . CYS A 1 86 ? 3.893 -13.376 -8.656 1.00 96.88 86 CYS A O 1
ATOM 689 N N . LEU A 1 87 ? 5.039 -13.198 -10.582 1.00 95.62 87 LEU A N 1
ATOM 690 C CA . LEU A 1 87 ? 5.712 -14.504 -10.469 1.00 95.62 87 LEU A CA 1
ATOM 691 C C . LEU A 1 87 ? 7.116 -14.414 -9.856 1.00 95.62 87 LEU A C 1
ATOM 693 O O . LEU A 1 87 ? 7.853 -15.396 -9.849 1.00 95.62 87 LEU A O 1
ATOM 697 N N . ASN A 1 88 ? 7.509 -13.245 -9.342 1.00 95.50 88 ASN A N 1
ATOM 698 C CA . ASN A 1 88 ? 8.719 -13.138 -8.534 1.00 95.50 88 A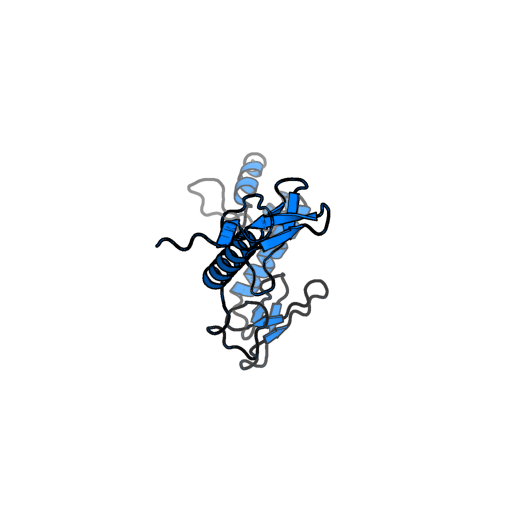SN A CA 1
ATOM 699 C C . ASN A 1 88 ? 8.488 -13.849 -7.182 1.00 95.50 88 ASN A C 1
ATOM 701 O O . ASN A 1 88 ? 7.633 -13.373 -6.427 1.00 95.50 88 ASN A O 1
ATOM 705 N N . PRO A 1 89 ? 9.259 -14.903 -6.837 1.00 96.06 89 PRO A N 1
ATOM 706 C CA . PRO A 1 89 ? 9.072 -15.681 -5.608 1.00 96.06 89 PRO A CA 1
ATOM 707 C C . PRO A 1 89 ? 9.166 -14.864 -4.316 1.00 96.06 89 PRO A C 1
ATOM 709 O O . PRO A 1 89 ? 8.530 -15.208 -3.326 1.00 96.06 89 PRO A O 1
ATOM 712 N N . GLU A 1 90 ? 9.927 -13.767 -4.319 1.00 96.69 90 GLU A N 1
ATOM 713 C CA . GLU A 1 90 ? 10.044 -12.875 -3.158 1.00 96.69 90 GLU A CA 1
ATOM 714 C C . GLU A 1 90 ? 8.853 -11.912 -3.021 1.00 96.69 90 GLU A C 1
ATOM 716 O O . GLU A 1 90 ? 8.658 -11.303 -1.971 1.00 96.69 90 GLU A O 1
ATOM 721 N N . CYS A 1 91 ? 8.062 -11.737 -4.084 1.00 96.25 91 CYS A N 1
ATOM 722 C CA . CYS A 1 91 ? 6.960 -10.783 -4.126 1.00 96.25 91 CYS A CA 1
ATOM 723 C C . CYS A 1 91 ? 5.598 -11.481 -4.094 1.00 96.25 91 CYS A C 1
ATOM 725 O O . CYS A 1 91 ? 4.822 -11.220 -3.181 1.00 96.25 91 CYS A O 1
ATOM 727 N N . MET A 1 92 ? 5.293 -12.323 -5.089 1.00 96.19 92 MET A N 1
ATOM 728 C CA . MET A 1 92 ? 4.047 -13.103 -5.218 1.00 96.19 92 MET A CA 1
ATOM 729 C C . MET A 1 92 ? 2.726 -12.322 -5.041 1.00 96.19 92 MET A C 1
ATOM 731 O O . MET A 1 92 ? 1.669 -12.913 -4.837 1.00 96.19 92 MET A O 1
ATOM 735 N N . LYS A 1 93 ? 2.755 -10.985 -5.109 1.00 97.25 93 LYS A N 1
ATOM 736 C CA . LYS A 1 93 ? 1.570 -10.140 -4.921 1.00 97.25 93 LYS A CA 1
ATOM 737 C C . LYS A 1 93 ? 0.644 -10.214 -6.132 1.00 97.25 93 LYS A C 1
ATOM 739 O O . LYS A 1 93 ? 1.097 -10.166 -7.278 1.00 97.25 93 LYS A O 1
ATOM 744 N N . GLU A 1 94 ? -0.655 -10.231 -5.855 1.00 97.56 94 GLU A N 1
ATOM 745 C CA . GLU A 1 94 ? -1.704 -10.026 -6.849 1.00 97.56 94 GLU A CA 1
ATOM 746 C C . GLU A 1 94 ? -2.242 -8.594 -6.767 1.00 97.56 94 GLU A C 1
ATOM 748 O O . GLU A 1 94 ? -2.515 -8.080 -5.679 1.00 97.56 94 GLU A O 1
ATOM 753 N N . THR A 1 95 ? -2.409 -7.948 -7.919 1.00 97.00 95 THR A N 1
ATOM 754 C CA . THR A 1 95 ? -2.877 -6.555 -8.012 1.00 97.00 95 THR A CA 1
ATOM 755 C C . THR A 1 95 ? -3.947 -6.391 -9.068 1.00 97.00 95 THR A C 1
ATOM 757 O O . THR A 1 95 ? -4.013 -7.161 -10.021 1.00 97.00 95 THR A O 1
ATOM 760 N N . CYS A 1 96 ? -4.791 -5.378 -8.919 1.00 95.88 96 CYS A N 1
ATOM 761 C CA . CYS A 1 96 ? -5.724 -5.001 -9.965 1.00 95.88 96 CYS A CA 1
ATOM 762 C C . CYS A 1 96 ? -4.965 -4.394 -11.153 1.00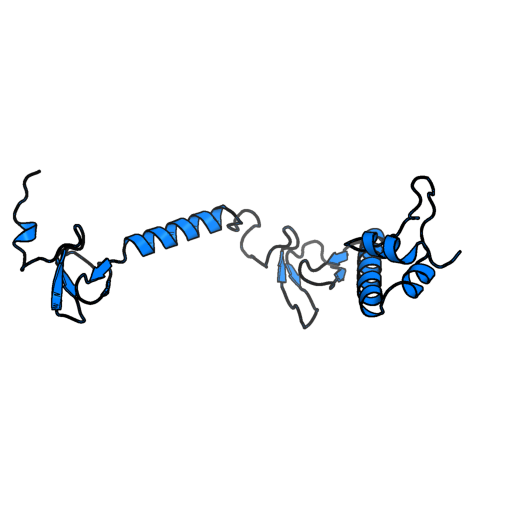 95.88 96 CYS A C 1
ATOM 764 O O . CYS A 1 96 ? -4.197 -3.446 -10.989 1.00 95.88 96 CYS A O 1
ATOM 766 N N . ARG A 1 97 ? -5.222 -4.881 -12.370 1.00 94.56 97 ARG A N 1
ATOM 767 C CA . ARG A 1 97 ? -4.595 -4.349 -13.591 1.00 94.56 97 ARG A CA 1
ATOM 768 C C . ARG A 1 97 ? -4.978 -2.899 -13.882 1.00 94.56 97 ARG A C 1
ATOM 770 O O . ARG A 1 97 ? -4.160 -2.177 -14.445 1.00 94.56 97 ARG A O 1
ATOM 777 N N . LEU A 1 98 ? -6.165 -2.467 -13.449 1.00 93.00 98 LEU A N 1
ATOM 778 C CA . LEU A 1 98 ? -6.692 -1.124 -13.708 1.00 93.00 98 LEU A CA 1
ATOM 779 C C . LEU A 1 98 ? -6.142 -0.073 -12.737 1.00 93.00 98 LEU A C 1
ATOM 781 O O . LEU A 1 98 ? -5.663 0.966 -13.175 1.00 93.00 98 LEU A O 1
ATOM 785 N N . CYS A 1 99 ? -6.202 -0.327 -11.426 1.00 93.19 99 CYS A N 1
ATOM 786 C CA . CYS A 1 99 ? -5.803 0.660 -10.414 1.00 93.19 99 CYS A CA 1
ATOM 787 C C . CYS A 1 99 ? -4.436 0.388 -9.766 1.00 93.19 99 CYS A C 1
ATOM 789 O O . CYS A 1 99 ? -3.969 1.222 -9.000 1.00 93.19 99 CYS A O 1
ATOM 791 N N . LYS A 1 100 ? -3.799 -0.757 -10.060 1.00 93.88 100 LYS A N 1
ATOM 792 C CA . LYS A 1 100 ? -2.509 -1.218 -9.504 1.00 93.88 100 LYS A CA 1
ATOM 793 C C . LYS A 1 100 ? -2.467 -1.381 -7.972 1.00 93.88 100 LYS A C 1
ATOM 795 O O . LYS A 1 100 ? -1.403 -1.639 -7.415 1.00 93.88 100 LYS A O 1
ATOM 800 N N . GLU A 1 101 ? -3.619 -1.313 -7.309 1.00 93.62 101 GLU A N 1
ATOM 801 C CA . GLU A 1 101 ? -3.790 -1.637 -5.888 1.00 93.62 101 GLU A CA 1
ATOM 802 C C . GLU A 1 101 ? -3.866 -3.156 -5.656 1.00 93.62 101 GLU A C 1
ATOM 804 O O . GLU A 1 101 ? -4.032 -3.912 -6.625 1.00 93.62 101 GLU A O 1
ATOM 809 N N . PRO A 1 102 ? -3.762 -3.639 -4.399 1.00 94.94 102 PRO A N 1
ATOM 810 C CA . PRO A 1 102 ? -3.958 -5.050 -4.078 1.00 94.94 102 PRO A CA 1
ATOM 811 C C . PRO A 1 102 ? -5.250 -5.611 -4.679 1.00 94.94 102 PRO A C 1
ATOM 813 O O . PRO A 1 102 ? -6.254 -4.905 -4.791 1.00 94.94 102 PRO A O 1
ATOM 816 N N . ASN A 1 103 ? -5.214 -6.885 -5.080 1.00 95.94 103 ASN A N 1
ATOM 817 C CA . ASN A 1 103 ? -6.370 -7.567 -5.656 1.00 95.94 103 ASN A CA 1
ATOM 818 C C . ASN A 1 103 ? -7.609 -7.406 -4.755 1.00 95.94 103 ASN A C 1
ATOM 820 O O . ASN A 1 103 ? -7.582 -7.756 -3.577 1.00 95.94 103 ASN A O 1
ATOM 824 N N . HIS A 1 104 ? -8.682 -6.870 -5.334 1.00 94.00 104 HIS A N 1
ATOM 825 C CA . HIS A 1 104 ? -9.914 -6.518 -4.634 1.00 94.00 104 HIS A CA 1
ATOM 826 C C . HIS A 1 104 ? -11.166 -7.108 -5.300 1.00 94.00 104 HIS A C 1
ATOM 828 O O . HIS A 1 104 ? -12.278 -6.713 -4.972 1.00 94.00 104 HIS A O 1
ATOM 834 N N . ILE A 1 105 ? -11.018 -8.045 -6.241 1.00 93.25 105 ILE A N 1
ATOM 835 C CA . ILE A 1 105 ? -12.159 -8.740 -6.858 1.00 93.25 105 ILE A CA 1
ATOM 836 C C . ILE A 1 105 ? -12.862 -9.583 -5.776 1.00 93.25 105 ILE A C 1
ATOM 838 O O . ILE A 1 105 ? -12.174 -10.298 -5.045 1.00 93.25 105 ILE A O 1
ATOM 842 N N . PRO A 1 106 ? -14.204 -9.517 -5.640 1.00 94.12 106 PRO A N 1
ATOM 843 C CA . PRO A 1 106 ? -15.190 -9.083 -6.642 1.00 94.12 106 PRO A CA 1
ATOM 844 C C . PRO A 1 106 ? -15.532 -7.584 -6.694 1.00 94.12 106 PRO A C 1
ATOM 846 O O . PRO A 1 106 ? -16.321 -7.202 -7.554 1.00 94.12 106 PRO A O 1
ATOM 849 N N . LEU A 1 107 ? -14.959 -6.740 -5.833 1.00 93.94 107 LEU A N 1
ATOM 850 C CA . LEU A 1 107 ? -15.249 -5.302 -5.807 1.00 93.94 107 LEU A CA 1
ATOM 851 C C . LEU A 1 107 ? -14.698 -4.589 -7.048 1.00 93.94 107 LEU A C 1
ATOM 853 O O . LEU A 1 107 ? -13.616 -4.911 -7.557 1.00 93.94 107 LEU A O 1
ATOM 857 N N . ARG A 1 108 ? -15.417 -3.566 -7.507 1.00 92.50 108 ARG A N 1
ATOM 858 C CA . ARG A 1 108 ? -14.962 -2.608 -8.519 1.00 92.50 108 ARG A CA 1
ATOM 859 C C . ARG A 1 108 ? -13.972 -1.619 -7.903 1.00 92.50 108 ARG A C 1
ATOM 861 O O . ARG A 1 108 ? -13.962 -1.381 -6.701 1.00 92.50 108 ARG A O 1
ATOM 868 N N . CYS A 1 109 ? -13.113 -1.021 -8.729 1.00 93.00 109 CYS A N 1
ATOM 869 C CA . CYS A 1 109 ? -12.039 -0.146 -8.243 1.00 93.00 109 CYS A CA 1
ATOM 870 C C . CYS A 1 109 ? -12.529 1.095 -7.476 1.00 93.00 109 CYS A C 1
ATOM 872 O O . CYS A 1 109 ? -11.741 1.669 -6.727 1.00 93.00 109 CYS A O 1
ATOM 874 N N . ASP A 1 110 ? -13.763 1.535 -7.706 1.00 91.38 110 ASP A N 1
ATOM 875 C CA . ASP A 1 110 ? -14.451 2.655 -7.052 1.00 91.38 110 ASP A CA 1
ATOM 876 C C . ASP A 1 110 ? -15.241 2.244 -5.800 1.00 91.38 110 ASP A C 1
ATOM 878 O O . ASP A 1 110 ? -15.626 3.107 -5.024 1.00 91.38 110 ASP A O 1
ATOM 882 N N . GLU A 1 111 ? -15.449 0.945 -5.579 1.00 89.81 111 GLU A N 1
ATOM 883 C CA . GLU A 1 111 ? -16.073 0.399 -4.363 1.00 89.81 111 GLU A CA 1
ATOM 884 C C . GLU A 1 111 ? -15.043 0.118 -3.262 1.00 89.81 111 GLU A C 1
ATOM 886 O O . GLU A 1 111 ? -15.395 -0.140 -2.112 1.00 89.81 111 GLU A O 1
ATOM 891 N N . VAL A 1 112 ? -13.755 0.138 -3.609 1.00 89.31 112 VAL A N 1
ATOM 892 C CA . VAL A 1 112 ? -12.672 -0.016 -2.641 1.00 89.31 112 VAL A CA 1
ATOM 893 C C . VAL A 1 112 ? -12.504 1.294 -1.883 1.00 89.31 112 VAL A C 1
ATOM 895 O O . VAL A 1 112 ? -12.106 2.301 -2.469 1.00 89.31 112 VAL A O 1
ATOM 898 N N . GLU A 1 113 ? -12.755 1.252 -0.576 1.00 83.19 113 GLU A N 1
ATOM 899 C CA . GLU A 1 113 ? -12.454 2.337 0.361 1.00 83.19 113 GLU A CA 1
ATOM 900 C C . GLU A 1 113 ? -10.946 2.658 0.298 1.00 83.19 113 GLU A C 1
ATOM 902 O O . GLU A 1 113 ? -10.101 1.782 0.513 1.00 83.19 113 GLU A O 1
ATOM 907 N N . LYS A 1 114 ? -10.583 3.901 -0.044 1.00 78.88 114 LYS A N 1
ATOM 908 C CA . LYS A 1 114 ? -9.189 4.308 -0.306 1.00 78.88 114 LYS A CA 1
ATOM 909 C C . LYS A 1 114 ? -8.765 5.498 0.537 1.00 78.88 114 LYS A C 1
ATOM 911 O O . LYS A 1 114 ? -9.546 6.414 0.782 1.00 78.88 114 LYS A O 1
ATOM 916 N N . GLY A 1 115 ? -7.475 5.512 0.881 1.00 80.25 115 GLY A N 1
ATOM 917 C CA . GLY A 1 115 ? -6.778 6.667 1.451 1.00 80.25 115 GLY A CA 1
ATOM 918 C C . GLY A 1 115 ? -7.551 7.332 2.590 1.00 80.25 115 GLY A C 1
ATOM 919 O O . GLY A 1 115 ? -7.805 6.708 3.617 1.00 80.25 115 GLY A O 1
ATOM 920 N N . VAL A 1 116 ? -7.946 8.587 2.362 1.00 78.44 116 VAL A N 1
ATOM 921 C CA . VAL A 1 116 ? -8.555 9.480 3.360 1.00 78.44 116 VAL A CA 1
ATOM 922 C C . VAL A 1 116 ? -9.842 8.919 3.966 1.00 78.44 116 VAL A C 1
ATOM 924 O O . VAL A 1 116 ? -10.064 9.107 5.155 1.00 78.44 116 VAL A O 1
ATOM 927 N N . GLU A 1 117 ? -10.687 8.228 3.197 1.00 83.69 117 GLU A N 1
ATOM 928 C CA . GLU A 1 117 ? -11.962 7.704 3.712 1.00 83.69 117 GLU A CA 1
ATOM 929 C C . GLU A 1 117 ? -11.729 6.602 4.752 1.00 83.69 117 GLU A C 1
ATOM 931 O O . GLU A 1 117 ? -12.214 6.695 5.881 1.00 83.69 117 GLU A O 1
ATOM 936 N N . LEU A 1 118 ? -10.878 5.630 4.407 1.00 86.25 118 LEU A N 1
ATOM 937 C CA . LEU A 1 118 ? -10.474 4.551 5.305 1.00 86.25 118 LEU A CA 1
ATOM 938 C C . LEU A 1 118 ? -9.760 5.096 6.549 1.00 86.25 118 LEU A C 1
ATOM 940 O O . LEU A 1 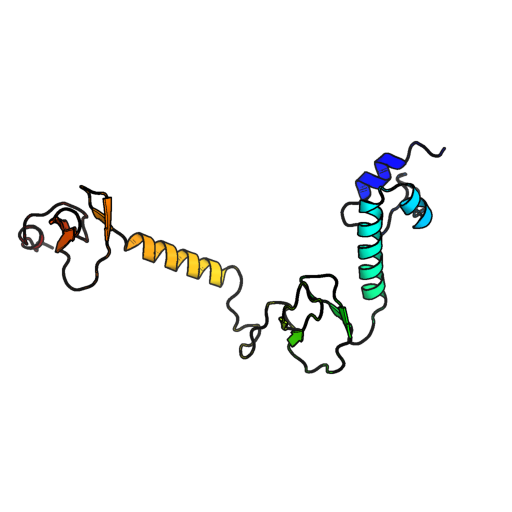118 ? -9.995 4.625 7.661 1.00 86.25 118 LEU A O 1
ATOM 944 N N . GLU A 1 119 ? -8.865 6.068 6.367 1.00 89.12 119 GLU A N 1
ATOM 945 C CA . GLU A 1 119 ? -8.145 6.715 7.467 1.00 89.12 119 GLU A CA 1
ATOM 946 C C . GLU A 1 119 ? -9.094 7.478 8.392 1.00 89.12 119 GLU A C 1
ATOM 948 O O . GLU A 1 119 ? -8.995 7.340 9.609 1.00 89.12 119 GLU A O 1
ATOM 953 N N . MET A 1 120 ? -10.050 8.227 7.839 1.00 90.31 120 MET A N 1
ATOM 954 C CA . MET A 1 120 ? -11.040 8.967 8.617 1.00 90.31 120 MET A CA 1
ATOM 955 C C . MET A 1 120 ? -11.955 8.018 9.390 1.00 90.31 120 MET A C 1
ATOM 957 O O . MET A 1 120 ? -12.200 8.243 10.576 1.00 90.31 120 MET A O 1
ATOM 961 N N . ARG A 1 121 ? -12.420 6.932 8.761 1.00 91.06 121 ARG A N 1
ATOM 962 C CA . ARG A 1 121 ? -13.213 5.907 9.441 1.00 91.06 121 ARG A CA 1
ATOM 963 C C . ARG A 1 121 ? -12.436 5.286 10.597 1.00 91.06 121 ARG A C 1
ATOM 965 O O . ARG A 1 121 ? -12.945 5.274 11.714 1.00 91.06 121 ARG A O 1
ATOM 972 N N . LYS A 1 122 ? -11.195 4.843 10.364 1.00 92.31 122 LYS A N 1
ATOM 973 C CA . LYS A 1 122 ? -10.330 4.284 11.419 1.00 92.31 122 LYS A CA 1
ATOM 974 C C . LYS A 1 122 ? -10.093 5.278 12.546 1.00 92.31 122 LYS A C 1
ATOM 976 O O . LYS A 1 122 ? -10.237 4.919 13.708 1.00 92.31 122 LYS A O 1
ATOM 981 N N . PHE A 1 123 ? -9.798 6.532 12.212 1.00 93.94 123 PHE A N 1
ATOM 982 C CA . PHE A 1 123 ? -9.613 7.592 13.194 1.00 93.94 123 PHE A CA 1
ATOM 983 C C . PHE A 1 123 ? -10.857 7.749 14.077 1.00 93.94 123 PHE A C 1
ATOM 985 O O . PHE A 1 123 ? -10.743 7.759 15.302 1.00 93.94 123 PHE A O 1
ATOM 992 N N . ILE A 1 124 ? -12.049 7.819 13.477 1.00 94.25 124 ILE A N 1
ATOM 993 C CA . ILE A 1 124 ? -13.312 7.921 14.216 1.00 94.25 124 ILE A CA 1
ATOM 994 C C . ILE A 1 124 ? -13.532 6.674 15.082 1.00 94.25 124 ILE A C 1
ATOM 996 O O . ILE A 1 124 ? -13.805 6.811 16.272 1.00 94.25 124 ILE A O 1
ATOM 1000 N N . GLU A 1 125 ? -13.391 5.472 14.520 1.00 93.56 125 GLU A N 1
ATOM 1001 C CA . GLU A 1 125 ? -13.574 4.201 15.233 1.00 93.56 125 GLU A CA 1
ATOM 1002 C C . GLU A 1 125 ? -12.633 4.085 16.445 1.00 93.56 125 GLU A C 1
ATOM 1004 O O . GLU A 1 125 ? -13.071 3.722 17.541 1.00 93.56 125 GLU A O 1
ATOM 1009 N N . GLU A 1 126 ? -11.361 4.457 16.288 1.00 94.00 126 GLU A N 1
ATOM 1010 C CA . GLU A 1 126 ? -10.364 4.465 17.362 1.00 94.00 126 GLU A CA 1
ATOM 1011 C C . GLU A 1 126 ? -10.727 5.463 18.469 1.00 94.00 126 GLU A C 1
ATOM 1013 O O . GLU A 1 126 ? -10.729 5.096 19.647 1.00 94.00 126 GLU A O 1
ATOM 1018 N N . HIS A 1 127 ? -11.113 6.694 18.117 1.00 92.56 127 HIS A N 1
ATOM 1019 C CA . HIS A 1 127 ? -11.471 7.726 19.098 1.00 92.56 127 HIS A CA 1
ATOM 1020 C C . HIS A 1 127 ? -12.781 7.410 19.824 1.00 92.56 127 HIS A C 1
ATOM 1022 O O . HIS A 1 127 ? -12.901 7.647 21.027 1.00 92.56 127 HIS A O 1
ATOM 1028 N N . VAL A 1 128 ? -13.764 6.839 19.124 1.00 91.69 128 VAL A N 1
ATOM 1029 C CA . VAL A 1 128 ? -15.009 6.357 19.735 1.00 91.69 128 VAL A CA 1
ATOM 1030 C C . VAL A 1 128 ? -14.703 5.226 20.716 1.00 91.69 128 VAL A C 1
ATOM 1032 O O . VAL A 1 128 ? -15.175 5.257 21.855 1.00 91.69 128 VAL A O 1
ATOM 1035 N N . THR A 1 129 ? -13.862 4.271 20.316 1.00 91.69 129 THR A N 1
ATOM 1036 C CA . THR A 1 129 ? -13.436 3.161 21.178 1.00 91.69 129 THR A CA 1
ATOM 1037 C C . THR A 1 129 ? -12.707 3.676 22.419 1.00 91.69 129 THR A C 1
ATOM 1039 O O . THR A 1 129 ? -13.019 3.264 23.538 1.00 91.69 129 THR A O 1
ATOM 1042 N N . GLU A 1 130 ? -11.783 4.627 22.263 1.00 90.56 130 GLU A N 1
ATOM 1043 C CA . GLU A 1 130 ? -11.077 5.242 23.387 1.00 90.56 130 GLU A CA 1
ATOM 1044 C C . GLU A 1 130 ? -12.034 5.991 24.326 1.00 90.56 130 GLU A C 1
ATOM 1046 O O . GLU A 1 130 ? -11.952 5.838 25.548 1.00 90.56 130 GLU A O 1
ATOM 1051 N N . ALA A 1 131 ? -12.993 6.743 23.779 1.00 88.31 131 ALA A N 1
ATOM 1052 C CA . ALA A 1 131 ? -13.967 7.499 24.560 1.00 88.31 131 ALA A CA 1
ATOM 1053 C C . ALA A 1 131 ? -14.904 6.610 25.399 1.00 88.31 131 ALA A C 1
ATOM 1055 O O . ALA A 1 131 ? -15.399 7.061 26.442 1.00 88.31 131 ALA A O 1
ATOM 1056 N N . MET A 1 132 ? -15.139 5.362 24.978 1.00 89.38 132 MET A N 1
ATOM 1057 C CA . MET A 1 132 ? -15.922 4.364 25.720 1.00 89.38 132 MET A CA 1
ATOM 1058 C C . MET A 1 132 ? -15.132 3.699 26.855 1.00 89.38 132 MET A C 1
ATOM 1060 O O . MET A 1 132 ? -15.719 3.204 27.819 1.00 89.38 132 MET A O 1
ATOM 1064 N N . ILE A 1 133 ? -13.800 3.708 26.795 1.00 92.00 133 ILE A N 1
ATOM 1065 C CA . ILE A 1 133 ? -12.971 3.123 27.846 1.00 92.00 133 ILE A CA 1
ATOM 1066 C C . ILE A 1 133 ? -12.917 4.072 29.050 1.00 92.00 133 ILE A C 1
ATOM 1068 O O . ILE A 1 133 ? -12.569 5.252 28.970 1.00 92.00 133 ILE A O 1
ATOM 1072 N N . ARG A 1 134 ? -13.235 3.536 30.225 1.00 91.94 134 ARG A N 1
ATOM 1073 C CA . ARG A 1 134 ? -13.088 4.189 31.529 1.00 91.94 134 ARG A CA 1
ATOM 1074 C C . ARG A 1 134 ? -11.964 3.530 32.316 1.00 91.94 134 ARG A C 1
ATOM 1076 O O . ARG A 1 134 ? -11.597 2.388 32.057 1.00 91.94 134 ARG A O 1
ATOM 1083 N N . LYS A 1 135 ? -11.398 4.262 33.275 1.00 94.25 135 LYS A N 1
ATOM 1084 C CA . LYS A 1 135 ? -10.346 3.774 34.177 1.00 94.25 135 LYS A CA 1
ATOM 1085 C C . LYS A 1 135 ? -10.831 3.870 35.613 1.00 94.25 135 LYS A C 1
ATOM 1087 O O . LYS A 1 135 ? -11.442 4.867 35.991 1.00 94.25 135 LYS A O 1
ATOM 1092 N N . CYS A 1 136 ? -10.543 2.851 36.415 1.00 94.25 136 CYS A N 1
ATOM 1093 C CA . CYS A 1 136 ? -10.821 2.901 37.845 1.00 94.25 136 CYS A CA 1
ATOM 1094 C C . CYS A 1 136 ? -9.974 4.011 38.501 1.00 94.25 136 CYS A C 1
ATOM 1096 O O . CYS A 1 136 ? -8.751 3.969 38.359 1.00 94.25 136 CYS A O 1
ATOM 1098 N N . PRO A 1 137 ? -10.562 4.957 39.259 1.00 93.69 137 PRO A N 1
ATOM 1099 C CA . PRO A 1 137 ? -9.800 6.028 39.905 1.00 93.69 137 PRO A CA 1
ATOM 1100 C C . PRO A 1 137 ? -8.862 5.511 41.007 1.00 93.69 137 PRO A C 1
ATOM 1102 O O . PRO A 1 137 ? -7.926 6.204 41.385 1.00 93.69 137 PRO A O 1
ATOM 1105 N N . ARG A 1 138 ? -9.083 4.285 41.506 1.00 94.06 138 ARG A N 1
ATOM 1106 C CA . ARG A 1 138 ? -8.247 3.657 42.538 1.00 94.06 138 ARG A CA 1
ATOM 1107 C C . ARG A 1 138 ? -7.111 2.805 41.973 1.00 94.06 138 ARG A C 1
ATOM 1109 O O . ARG A 1 138 ? -5.994 2.900 42.459 1.00 94.06 138 ARG A O 1
ATOM 1116 N N . CYS A 1 139 ? -7.390 1.935 41.001 1.00 95.19 139 CYS A N 1
ATOM 1117 C CA . CYS A 1 139 ? -6.424 0.926 40.535 1.00 95.19 139 CYS A CA 1
ATOM 1118 C C . CYS A 1 139 ? -6.140 0.974 39.029 1.00 95.19 139 CYS A C 1
ATOM 1120 O O . CYS A 1 139 ? -5.560 0.033 38.504 1.00 95.19 139 CYS A O 1
ATOM 1122 N N . THR A 1 140 ? -6.623 2.010 38.333 1.00 94.69 140 THR A N 1
ATOM 1123 C CA . THR A 1 140 ? -6.426 2.305 36.897 1.00 94.69 140 THR A CA 1
ATOM 1124 C C . THR A 1 140 ? -6.870 1.238 35.889 1.00 94.69 140 THR A C 1
ATOM 1126 O O . THR A 1 140 ? -6.813 1.493 34.684 1.00 94.69 140 THR A O 1
ATOM 1129 N N . GLN A 1 141 ? -7.408 0.105 36.357 1.00 94.44 141 GLN A N 1
ATOM 1130 C CA . GLN A 1 141 ? -8.002 -0.944 35.529 1.00 94.44 141 GLN A CA 1
ATOM 1131 C C . GLN A 1 141 ? -8.999 -0.342 34.534 1.00 94.44 141 GLN A C 1
ATOM 1133 O O . GLN A 1 141 ? -9.898 0.414 34.922 1.00 94.44 141 GLN A O 1
ATOM 1138 N N . LYS A 1 142 ? -8.823 -0.679 33.252 1.00 94.12 142 LYS A N 1
ATOM 1139 C CA . LYS A 1 142 ? -9.707 -0.253 32.166 1.00 94.12 142 LYS A CA 1
ATOM 1140 C C . LYS A 1 142 ? -10.995 -1.077 32.179 1.00 94.12 142 LYS A C 1
ATOM 1142 O O . LYS A 1 142 ? -10.946 -2.289 32.370 1.00 94.12 142 LYS A O 1
ATOM 1147 N N . PHE A 1 143 ? -12.128 -0.427 31.950 1.00 91.81 143 PHE A N 1
ATOM 1148 C CA . PHE A 1 143 ? -13.434 -1.066 31.810 1.00 91.81 143 PHE A CA 1
ATOM 1149 C C . PHE A 1 143 ? -14.315 -0.274 30.838 1.00 91.81 143 PHE A C 1
ATOM 1151 O O . PHE A 1 143 ? -14.096 0.917 30.629 1.00 91.81 143 PHE A O 1
ATOM 1158 N N . TYR A 1 144 ? -15.318 -0.922 30.258 1.00 91.50 144 TYR A N 1
ATOM 1159 C CA . TYR A 1 144 ? -16.333 -0.298 29.409 1.00 91.50 144 TYR A CA 1
ATOM 1160 C C . TYR A 1 144 ? -17.723 -0.724 29.892 1.00 91.50 144 TYR A C 1
ATOM 1162 O O . TYR A 1 144 ? -17.858 -1.689 30.650 1.00 91.50 144 TYR A O 1
ATOM 1170 N N . LYS A 1 145 ? -18.761 0.023 29.512 1.00 89.06 145 LYS A N 1
ATOM 1171 C CA . LYS A 1 145 ? -20.142 -0.321 29.864 1.00 89.06 145 LYS A CA 1
ATOM 1172 C C . LYS A 1 145 ? -20.639 -1.411 28.920 1.00 89.06 145 LYS A C 1
ATOM 1174 O O . LYS A 1 145 ? -20.639 -1.197 27.714 1.00 89.06 145 LYS A O 1
ATOM 1179 N N . VAL A 1 146 ? -21.060 -2.546 29.476 1.00 77.31 146 VAL A N 1
ATOM 1180 C CA . VAL A 1 146 ? -21.606 -3.660 28.689 1.00 77.31 146 VAL A CA 1
ATOM 1181 C C . VAL A 1 146 ? -23.113 -3.474 28.507 1.00 77.31 146 VAL A C 1
ATOM 1183 O O . VAL A 1 146 ? -23.546 -3.384 27.370 1.00 77.31 146 VAL A O 1
ATOM 1186 N N . GLU A 1 147 ? -23.900 -3.277 29.579 1.00 78.62 147 GLU A N 1
ATOM 1187 C CA . GLU A 1 147 ? -25.350 -3.016 29.464 1.00 78.62 147 GLU A CA 1
ATOM 1188 C C . GLU A 1 147 ? -25.954 -2.214 30.634 1.00 78.62 147 GLU A C 1
ATOM 1190 O O . GLU A 1 147 ? -25.485 -2.293 31.768 1.00 78.62 147 GLU A O 1
ATOM 1195 N N . GLY A 1 148 ? -27.029 -1.464 30.337 1.00 78.06 148 GLY A N 1
ATOM 1196 C CA . GLY A 1 148 ? -28.161 -1.115 31.220 1.00 78.06 148 GLY A CA 1
ATOM 1197 C C . GLY A 1 148 ? -27.942 -0.217 32.445 1.00 78.06 148 GLY A C 1
ATOM 1198 O O . GLY A 1 148 ? -28.803 0.600 32.755 1.00 78.06 148 GLY A O 1
ATOM 1199 N N . CYS A 1 149 ? -26.804 -0.306 33.131 1.00 86.19 149 CYS A N 1
ATOM 1200 C CA . CYS A 1 149 ? -26.577 0.362 34.409 1.00 86.19 149 CYS A CA 1
ATOM 1201 C C . CYS A 1 149 ? -25.350 1.277 34.362 1.00 86.19 149 CYS A C 1
ATOM 1203 O O . CYS A 1 149 ? -24.285 0.897 33.884 1.00 86.19 149 CYS A O 1
ATOM 1205 N N . ASN A 1 150 ? -25.496 2.510 34.853 1.00 90.75 150 ASN A N 1
ATOM 1206 C CA . ASN A 1 150 ? -24.378 3.451 34.979 1.00 90.75 150 ASN A CA 1
ATOM 1207 C C . ASN A 1 150 ? -23.546 3.207 36.247 1.00 90.75 150 ASN A C 1
ATOM 1209 O O . ASN A 1 150 ? -22.453 3.756 36.359 1.00 90.75 150 ASN A O 1
ATOM 1213 N N . LYS A 1 151 ? -24.033 2.389 37.186 1.00 91.31 151 LYS A N 1
ATOM 1214 C CA . LYS A 1 151 ? -23.282 1.948 38.361 1.00 91.31 151 LYS A CA 1
ATOM 1215 C C . LYS A 1 151 ? -22.351 0.800 37.964 1.00 91.31 151 LYS A C 1
ATOM 1217 O O . LYS A 1 151 ? -22.783 -0.340 37.816 1.00 91.31 151 LYS A O 1
ATOM 1222 N N . MET A 1 152 ? -21.064 1.091 37.833 1.00 92.62 152 MET A N 1
ATOM 1223 C CA . MET A 1 152 ? -20.029 0.109 37.511 1.00 92.62 152 MET A CA 1
ATOM 1224 C C . MET A 1 152 ? -19.351 -0.382 38.787 1.00 92.62 152 MET A C 1
ATOM 1226 O O . MET A 1 152 ? -19.172 0.388 39.727 1.00 92.62 152 MET A O 1
ATOM 1230 N N . THR A 1 153 ? -18.934 -1.647 38.811 1.00 93.06 153 THR A N 1
ATOM 1231 C CA . THR A 1 153 ? -18.117 -2.212 39.897 1.00 93.06 153 THR A CA 1
ATOM 1232 C C . THR A 1 153 ? -16.757 -2.589 39.332 1.00 93.06 153 THR A C 1
ATOM 1234 O O . THR A 1 153 ? -16.682 -3.338 38.361 1.00 93.06 153 THR A O 1
ATOM 1237 N N . CYS A 1 154 ? -15.677 -2.070 39.914 1.00 93.88 154 CYS A N 1
ATOM 1238 C CA . CYS A 1 154 ? -14.333 -2.448 39.498 1.00 93.88 154 CYS A CA 1
ATOM 1239 C C . CYS A 1 154 ? -14.059 -3.912 39.863 1.00 93.88 154 CYS A C 1
ATOM 1241 O O . CYS A 1 154 ? -14.075 -4.264 41.042 1.00 93.88 154 CYS A O 1
ATOM 1243 N N . SER A 1 155 ? -13.740 -4.745 38.873 1.00 92.81 155 SER A N 1
ATOM 1244 C CA . SER A 1 155 ? -13.454 -6.171 39.076 1.00 92.81 155 SER A CA 1
ATOM 1245 C C . SER A 1 155 ? -12.210 -6.428 39.931 1.00 92.81 155 SER A C 1
ATOM 1247 O O . SER A 1 155 ? -12.139 -7.449 40.605 1.00 92.81 155 SER A O 1
ATOM 1249 N N . SER A 1 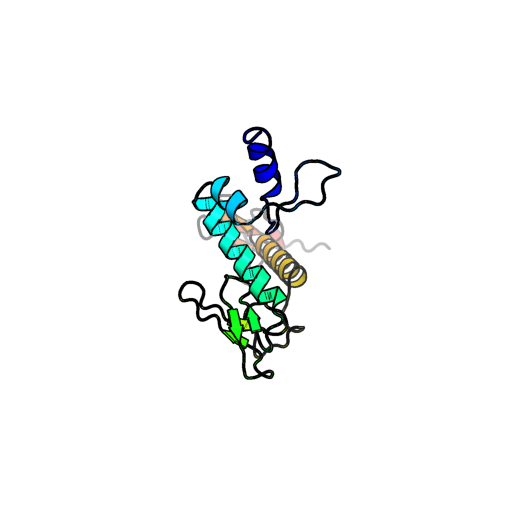156 ? -11.236 -5.513 39.924 1.00 95.44 156 SER A N 1
ATOM 1250 C CA . SER A 1 156 ? -9.965 -5.698 40.638 1.00 95.44 156 SER A CA 1
ATOM 1251 C C . SER A 1 156 ? -9.997 -5.210 42.089 1.00 95.44 156 SER A C 1
ATOM 1253 O O . SER A 1 156 ? -9.288 -5.755 42.925 1.00 95.44 156 SER A O 1
ATOM 1255 N N . CYS A 1 157 ? -10.768 -4.161 42.401 1.00 95.81 157 CYS A N 1
ATOM 1256 C CA . CYS A 1 157 ? -10.745 -3.523 43.728 1.00 95.81 157 CYS A CA 1
ATOM 1257 C C . CYS A 1 157 ? -12.126 -3.301 44.364 1.00 95.81 157 CYS A C 1
ATOM 1259 O O . CYS A 1 157 ? -12.209 -2.700 45.435 1.00 95.81 157 CYS A O 1
ATOM 1261 N N . GLY A 1 158 ? -13.203 -3.731 43.700 1.00 93.62 158 GLY A N 1
ATOM 1262 C CA . GLY A 1 158 ? -14.579 -3.665 44.202 1.00 93.62 158 GLY A CA 1
ATOM 1263 C C . GLY A 1 158 ? -15.201 -2.266 44.256 1.00 93.62 158 GLY A C 1
ATOM 1264 O O . GLY A 1 158 ? -16.338 -2.127 44.694 1.00 93.62 158 GLY A O 1
ATOM 1265 N N . LEU A 1 159 ? -14.487 -1.219 43.831 1.00 94.19 159 LEU A N 1
ATOM 1266 C CA . LEU A 1 159 ? -14.974 0.160 43.900 1.00 94.19 159 LEU A CA 1
ATOM 1267 C C . LEU A 1 159 ? -16.191 0.381 42.993 1.00 94.19 159 LEU A C 1
ATOM 1269 O O . LEU A 1 159 ? -16.141 0.025 41.812 1.00 94.19 159 LEU A O 1
ATOM 1273 N N . TYR A 1 160 ? -17.234 1.032 43.515 1.00 94.00 160 TYR A N 1
ATOM 1274 C CA . TYR A 1 160 ? -18.364 1.483 42.706 1.00 94.00 160 TYR A CA 1
ATOM 1275 C C . TYR A 1 160 ? -18.077 2.838 42.060 1.00 94.00 160 TYR A C 1
ATOM 1277 O O . TYR A 1 160 ? -17.633 3.779 42.718 1.00 94.00 160 TYR A O 1
ATOM 1285 N N . ILE A 1 161 ? -18.317 2.929 40.755 1.00 93.81 161 ILE A N 1
ATOM 1286 C CA . ILE A 1 161 ? -17.969 4.084 39.925 1.00 93.81 161 ILE A CA 1
ATOM 1287 C C . ILE A 1 161 ? -19.146 4.389 38.999 1.00 93.81 161 ILE A C 1
ATOM 1289 O O . ILE A 1 161 ? -19.702 3.476 38.390 1.00 93.81 161 ILE A O 1
ATOM 1293 N N . CYS A 1 162 ? -19.513 5.658 38.844 1.00 92.25 162 CYS A N 1
ATOM 1294 C CA . CYS A 1 162 ? -20.480 6.060 37.827 1.00 92.25 162 CYS A CA 1
ATOM 1295 C C . CYS A 1 162 ? -19.816 6.113 36.441 1.00 92.25 162 CYS A C 1
ATOM 1297 O O . CYS A 1 162 ? -18.810 6.792 36.244 1.00 92.25 162 CYS A O 1
ATOM 1299 N N . TYR A 1 163 ? -20.383 5.428 35.446 1.00 91.75 163 TYR A N 1
ATOM 1300 C CA . TYR A 1 163 ? -19.849 5.394 34.079 1.00 91.75 163 TYR A CA 1
ATOM 1301 C C . TYR A 1 163 ? -19.870 6.764 33.374 1.00 91.75 163 TYR A C 1
ATOM 1303 O O . TYR A 1 163 ? -19.014 7.042 32.526 1.00 91.75 163 TYR A O 1
ATOM 1311 N N . VAL A 1 164 ? -20.850 7.608 33.725 1.00 89.75 164 VAL A N 1
ATOM 1312 C CA . VAL A 1 164 ? -21.097 8.916 33.100 1.00 89.75 164 VAL A CA 1
ATOM 1313 C C . VAL A 1 164 ? -20.158 9.976 33.675 1.00 89.75 164 VAL A C 1
ATOM 1315 O O . VAL A 1 164 ? -19.310 10.485 32.944 1.00 89.75 164 VAL A O 1
ATOM 1318 N N . CYS A 1 165 ? -20.255 10.267 34.979 1.00 90.75 165 CYS A N 1
ATOM 1319 C CA . CYS A 1 165 ? -19.455 11.319 35.620 1.00 90.75 165 CYS A CA 1
ATOM 1320 C C . CYS A 1 165 ? -18.061 10.858 36.075 1.00 90.75 165 CYS A C 1
ATOM 1322 O O . CYS A 1 165 ? -17.215 11.695 36.367 1.00 90.75 165 CYS A O 1
ATOM 1324 N N . ARG A 1 166 ? -17.779 9.544 36.074 1.00 90.69 166 ARG A N 1
ATOM 1325 C CA . ARG A 1 166 ? -16.488 8.934 36.465 1.00 90.69 166 ARG A CA 1
ATOM 1326 C C . ARG A 1 166 ? -16.155 9.044 37.958 1.00 90.69 166 ARG A C 1
ATOM 1328 O O . ARG A 1 166 ? -15.056 8.670 38.366 1.00 90.69 166 ARG A O 1
ATOM 1335 N N . GLU A 1 167 ? -17.098 9.509 38.769 1.00 90.94 167 GLU A N 1
ATOM 1336 C CA . GLU A 1 167 ? -16.927 9.641 40.212 1.00 90.94 167 GLU A CA 1
ATOM 1337 C C . GLU A 1 167 ? -17.126 8.311 40.938 1.00 90.94 167 GLU A C 1
ATOM 1339 O O . GLU A 1 167 ? -17.806 7.394 40.464 1.00 90.94 167 GLU A O 1
ATOM 1344 N N . THR A 1 168 ? -16.515 8.221 42.118 1.00 93.12 168 THR A N 1
ATOM 1345 C CA . THR A 1 168 ? -16.775 7.129 43.056 1.00 93.12 168 THR A CA 1
ATOM 1346 C C . THR A 1 168 ? -18.143 7.340 43.688 1.00 93.12 168 THR A C 1
ATOM 1348 O O . THR A 1 168 ? -18.454 8.442 44.126 1.00 93.12 168 THR A O 1
ATOM 1351 N N . ILE A 1 169 ? -18.945 6.284 43.754 1.00 92.81 169 ILE A N 1
ATOM 1352 C CA . ILE A 1 169 ? -20.320 6.339 44.259 1.00 92.81 169 ILE A CA 1
ATOM 1353 C C . ILE A 1 169 ? -20.533 5.289 45.345 1.00 92.81 169 ILE A C 1
ATOM 1355 O O . ILE A 1 169 ? -19.796 4.310 45.427 1.00 92.81 169 ILE A O 1
ATOM 1359 N N . ASN A 1 170 ? -21.576 5.462 46.152 1.00 89.50 170 ASN A N 1
ATOM 1360 C CA . ASN A 1 170 ? -22.016 4.467 47.124 1.00 89.50 170 ASN A CA 1
ATOM 1361 C C . ASN A 1 170 ? -23.405 3.972 46.718 1.00 89.50 170 ASN A C 1
ATOM 1363 O O . ASN A 1 170 ? -24.375 4.717 46.763 1.00 89.50 170 ASN A O 1
ATOM 1367 N N . GLY A 1 171 ? -23.502 2.717 46.273 1.00 84.56 171 GLY A N 1
ATOM 1368 C CA . GLY A 1 171 ? -24.793 2.135 45.901 1.00 84.56 171 GLY A CA 1
ATOM 1369 C C . GLY A 1 171 ? -25.458 2.840 44.712 1.00 84.56 171 GLY A C 1
ATOM 1370 O O . GLY A 1 171 ? -24.818 3.036 43.679 1.00 84.56 171 GLY A O 1
ATOM 1371 N N . TYR A 1 172 ? -26.752 3.139 44.846 1.00 86.81 172 TYR A N 1
ATOM 1372 C CA . TYR A 1 172 ? -27.571 3.798 43.821 1.00 86.81 172 TYR A CA 1
ATOM 1373 C C . TYR A 1 172 ? -27.969 5.237 44.181 1.00 86.81 172 TYR A C 1
ATOM 1375 O O . TYR A 1 172 ? -28.569 5.906 43.346 1.00 86.81 172 TYR A O 1
ATOM 1383 N N . ASP A 1 173 ? -27.574 5.741 45.353 1.00 86.12 173 ASP A N 1
ATOM 1384 C CA . ASP A 1 173 ? -27.950 7.072 45.863 1.00 86.12 173 ASP A CA 1
ATOM 1385 C C . ASP A 1 173 ? -27.495 8.211 44.931 1.00 86.12 173 ASP A C 1
ATOM 1387 O O . ASP A 1 173 ? -28.117 9.263 44.840 1.00 86.12 173 ASP A O 1
ATOM 1391 N N . HIS A 1 174 ? -26.425 7.985 44.165 1.00 85.50 174 HIS A N 1
ATOM 1392 C CA . HIS A 1 174 ? -25.942 8.921 43.147 1.00 85.50 174 HIS A CA 1
ATOM 1393 C C . HIS A 1 174 ? -26.943 9.155 41.994 1.00 85.50 174 HIS A C 1
ATOM 1395 O O . HIS A 1 174 ? -26.870 10.176 41.320 1.00 85.50 174 HIS A O 1
ATOM 1401 N N . PHE A 1 175 ? -27.872 8.226 41.749 1.00 85.38 175 PHE A N 1
ATOM 1402 C CA . PHE A 1 175 ? -28.810 8.274 40.619 1.00 85.38 175 PHE A CA 1
ATOM 1403 C C . PHE A 1 175 ? -30.230 8.697 41.018 1.00 85.38 175 PHE A C 1
ATOM 1405 O O . PHE A 1 175 ? -31.102 8.772 40.156 1.00 85.38 175 PHE A O 1
ATOM 1412 N N . THR A 1 176 ? -30.491 8.949 42.304 1.00 79.62 176 THR A N 1
ATOM 1413 C CA . THR A 1 176 ? -31.849 9.192 42.816 1.00 79.62 176 THR A CA 1
ATOM 1414 C C . THR A 1 176 ? -32.291 10.658 42.774 1.00 79.62 176 THR A C 1
ATOM 1416 O O . THR A 1 176 ? -33.457 10.931 43.044 1.00 79.62 176 THR A O 1
ATOM 1419 N N . ASN A 1 177 ? -31.424 11.594 42.375 1.00 66.00 177 ASN A N 1
ATOM 1420 C CA . ASN A 1 177 ? -31.781 13.007 42.208 1.00 66.00 177 ASN A CA 1
ATOM 1421 C C . ASN A 1 177 ? -31.997 13.335 40.728 1.00 66.00 177 ASN A C 1
ATOM 1423 O O . ASN A 1 177 ? -31.092 13.781 40.028 1.00 66.00 177 ASN A O 1
ATOM 1427 N N . ASN A 1 178 ? -33.217 13.087 40.259 1.00 55.09 178 ASN A N 1
ATOM 1428 C CA . ASN A 1 178 ? -33.668 13.456 38.924 1.00 55.09 178 ASN A CA 1
ATOM 1429 C C . ASN A 1 178 ? -34.271 14.874 38.961 1.00 55.09 178 ASN A C 1
ATOM 1431 O O . ASN A 1 178 ? -35.488 15.032 38.903 1.00 55.09 178 ASN A O 1
ATOM 1435 N N . GLU A 1 179 ? -33.436 15.906 39.104 1.00 46.75 179 GLU A N 1
ATOM 1436 C CA . GLU A 1 179 ? -33.850 17.291 38.848 1.00 46.75 179 GLU A CA 1
ATOM 1437 C C . GLU A 1 179 ? -33.145 17.840 37.599 1.00 46.75 179 GLU A C 1
ATOM 1439 O O . GLU A 1 179 ? -32.063 18.412 37.684 1.00 46.75 179 GLU A O 1
ATOM 1444 N N . ARG A 1 180 ? -33.875 17.694 36.481 1.00 39.53 180 ARG A N 1
ATOM 1445 C CA . ARG A 1 180 ? -33.791 18.381 35.174 1.00 39.53 180 ARG A CA 1
ATOM 1446 C C . ARG A 1 180 ? -32.701 17.958 34.191 1.00 39.53 180 ARG A C 1
ATOM 1448 O O . ARG A 1 180 ? -31.526 18.333 34.365 1.00 39.53 180 ARG A O 1
#